Protein AF-A0A7S0R837-F1 (afdb_monomer)

Secondary structure (DSSP, 8-state):
-EEEEE-SS---HHHHHHHTT-TT--EEEEES----HHHHHHHHHHHHHH-TT--EEEEES-TTTHHHHHHHTTT-SEEEE-SSSPPTTHHHHHHH-TT--EEEES-------

Organism: NCBI:txid1034604

Sequence (113 aa):
VEGRILNHSTVQPALFTSLSACTQLTHLGLRWMRLDPAAAQQQAELLPQCASSLTSLELTHCPQALMLIGALAGQLTSLDWPEFAPPTGWEAAVAACTRLEEVRLGKVEGRAW

InterPro domains:
  IPR032675 Leucine-rich repeat domain superfamily [G3DSA:3.80.10.10] (6-111)

Mean predicted aligned error: 7.88 Å

Radius of gyration: 13.02 Å; Cα contacts (8 Å, |Δi|>4): 218; chains: 1; bounding box: 31×31×32 Å

Structure (mmCIF, N/CA/C/O backbone):
data_AF-A0A7S0R837-F1
#
_entry.id   AF-A0A7S0R837-F1
#
loop_
_atom_site.group_PDB
_atom_site.id
_atom_site.type_symbol
_atom_site.label_atom_id
_atom_site.label_alt_id
_atom_site.label_comp_id
_atom_site.label_asym_id
_atom_site.label_entity_id
_atom_site.label_seq_id
_atom_site.pdbx_PDB_ins_code
_atom_site.Cartn_x
_atom_site.Cartn_y
_atom_site.Cartn_z
_atom_site.occupancy
_atom_site.B_iso_or_equiv
_atom_site.auth_seq_id
_atom_site.auth_comp_id
_atom_site.auth_asym_id
_atom_site.auth_atom_id
_atom_site.pdbx_PDB_model_num
ATOM 1 N N . VAL A 1 1 ? -17.166 -0.510 -0.129 1.00 47.47 1 VAL A N 1
ATOM 2 C CA . VAL A 1 1 ? -17.128 -0.215 -1.582 1.00 47.47 1 VAL A CA 1
ATOM 3 C C . VAL A 1 1 ? -15.767 -0.655 -2.084 1.00 47.47 1 VAL A 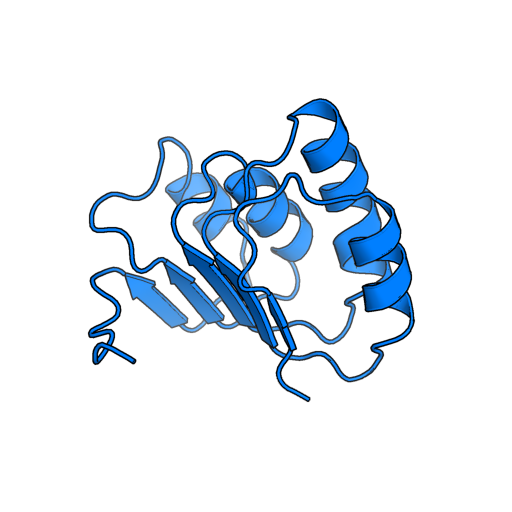C 1
ATOM 5 O O . VAL A 1 1 ? -14.783 -0.231 -1.495 1.00 47.47 1 VAL A O 1
ATOM 8 N N . GLU A 1 2 ? -15.696 -1.538 -3.080 1.00 45.59 2 GLU A N 1
ATOM 9 C CA . GLU A 1 2 ? -14.417 -1.941 -3.684 1.00 45.59 2 GLU A CA 1
ATOM 10 C C . GLU A 1 2 ? -14.114 -1.030 -4.877 1.00 45.59 2 GLU A C 1
ATOM 12 O O . GLU A 1 2 ? -14.887 -0.980 -5.834 1.00 45.59 2 GLU A O 1
ATOM 17 N N . GLY A 1 3 ? -13.010 -0.284 -4.812 1.00 53.47 3 GLY A N 1
ATOM 18 C CA . GLY A 1 3 ? -12.521 0.525 -5.926 1.00 53.47 3 GLY A CA 1
ATOM 19 C C . GLY A 1 3 ? -11.415 -0.218 -6.667 1.00 53.47 3 GLY A C 1
ATOM 20 O O . GLY A 1 3 ? -10.319 -0.382 -6.136 1.00 53.47 3 GLY A O 1
ATOM 21 N N . ARG A 1 4 ? -11.684 -0.667 -7.898 1.00 54.59 4 ARG A N 1
ATOM 22 C CA . ARG A 1 4 ? -10.670 -1.269 -8.777 1.00 54.59 4 ARG A CA 1
ATOM 23 C C . ARG A 1 4 ? -10.398 -0.340 -9.944 1.00 54.59 4 ARG A C 1
ATOM 25 O O . ARG A 1 4 ? -11.317 -0.019 -10.694 1.00 54.59 4 ARG A O 1
ATOM 32 N N . ILE A 1 5 ? -9.145 0.075 -10.109 1.00 58.09 5 ILE A N 1
ATOM 33 C CA . ILE A 1 5 ? -8.744 0.922 -11.230 1.00 58.09 5 ILE A CA 1
ATOM 34 C C . ILE A 1 5 ? -7.919 0.078 -12.194 1.00 58.09 5 ILE A C 1
ATOM 36 O O . ILE A 1 5 ? -6.787 -0.308 -11.912 1.00 58.09 5 ILE A O 1
ATOM 40 N N . LEU A 1 6 ? -8.529 -0.220 -13.337 1.00 51.09 6 LEU A N 1
ATOM 41 C CA . LEU A 1 6 ? -7.930 -0.948 -14.448 1.00 51.09 6 LEU A CA 1
ATOM 42 C C . LEU A 1 6 ? -7.633 0.076 -15.543 1.00 51.09 6 LEU A C 1
ATOM 44 O O . LEU A 1 6 ? -8.497 0.356 -16.372 1.00 51.09 6 LEU A O 1
ATOM 48 N N . ASN A 1 7 ? -6.469 0.725 -15.511 1.00 48.75 7 ASN A N 1
ATOM 49 C CA . ASN A 1 7 ? -6.138 1.703 -16.545 1.00 48.75 7 ASN A CA 1
ATOM 50 C C . ASN A 1 7 ? -4.652 1.655 -16.906 1.00 48.75 7 ASN A C 1
ATOM 52 O O . ASN A 1 7 ? -3.797 1.761 -16.035 1.00 48.75 7 ASN A O 1
ATOM 56 N N . HIS A 1 8 ? -4.357 1.565 -18.205 1.00 48.56 8 HIS A N 1
ATOM 57 C CA . HIS A 1 8 ? -3.004 1.599 -18.782 1.00 48.56 8 HIS A CA 1
ATOM 58 C C . HIS A 1 8 ? -2.407 3.023 -18.844 1.00 48.56 8 HIS A C 1
ATOM 60 O O . HIS A 1 8 ? -1.476 3.285 -19.605 1.00 48.56 8 HIS A O 1
ATOM 66 N N . SER A 1 9 ? -2.959 3.961 -18.073 1.00 54.25 9 SER A N 1
ATOM 67 C CA . SER A 1 9 ? -2.666 5.392 -18.161 1.00 54.25 9 SER A CA 1
ATOM 68 C C . SER A 1 9 ? -2.007 5.895 -16.877 1.00 54.25 9 SER A C 1
ATOM 70 O O . SER A 1 9 ? -2.281 5.387 -15.790 1.00 54.25 9 SER A O 1
ATOM 72 N N . THR A 1 10 ? -1.153 6.914 -16.998 1.00 58.06 10 THR A N 1
ATOM 73 C CA . THR A 1 10 ? -0.511 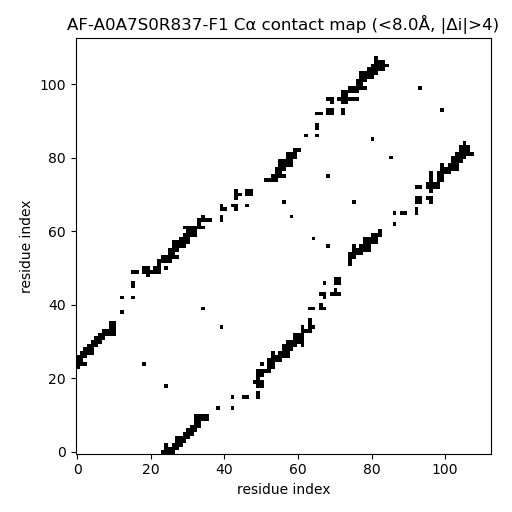7.597 -15.866 1.00 58.06 10 THR A CA 1
ATOM 74 C C . THR A 1 10 ? -1.553 8.024 -14.836 1.00 58.06 10 THR A C 1
ATOM 76 O O . THR A 1 10 ? -2.581 8.606 -15.192 1.00 58.06 10 THR A O 1
ATOM 79 N N . VAL A 1 11 ? -1.297 7.754 -13.555 1.00 60.91 11 VAL A N 1
ATOM 80 C CA . VAL A 1 11 ? -2.236 8.112 -12.486 1.00 60.91 11 VAL A CA 1
ATOM 81 C C . VAL A 1 11 ? -2.289 9.626 -12.353 1.00 60.91 11 VAL A C 1
ATOM 83 O O . VAL A 1 11 ? -1.327 10.257 -11.915 1.00 60.91 11 VAL A O 1
ATOM 86 N N . GLN A 1 12 ? -3.414 10.220 -12.739 1.00 61.88 12 GLN A N 1
ATOM 87 C CA . GLN A 1 12 ? -3.607 11.655 -12.592 1.00 61.88 12 GLN A CA 1
ATOM 88 C C . GLN A 1 12 ? -3.779 12.014 -11.105 1.00 61.88 12 GLN A C 1
ATOM 90 O O . GLN A 1 12 ? -4.473 11.292 -10.386 1.00 61.88 12 GLN A O 1
ATOM 95 N N . PRO A 1 13 ? -3.225 13.147 -10.633 1.00 64.25 13 PRO A N 1
ATOM 96 C CA . PRO A 1 13 ? -3.414 13.627 -9.259 1.00 64.25 13 PRO A CA 1
ATOM 97 C C . PRO A 1 13 ? -4.887 13.692 -8.827 1.00 64.25 13 PRO A C 1
ATOM 99 O O . PRO A 1 13 ? -5.214 13.371 -7.687 1.00 64.25 13 PRO A O 1
ATOM 102 N N . ALA A 1 14 ? -5.783 14.007 -9.771 1.00 68.62 14 ALA A N 1
ATOM 103 C CA . ALA A 1 14 ? -7.230 14.068 -9.562 1.00 68.62 14 ALA A CA 1
ATOM 104 C C . ALA A 1 14 ? -7.841 12.754 -9.042 1.00 68.62 14 ALA A C 1
ATOM 106 O O . ALA A 1 14 ? -8.896 12.765 -8.406 1.00 68.62 14 ALA A O 1
ATOM 107 N N . LEU A 1 15 ? -7.185 11.619 -9.291 1.00 70.75 15 LEU A N 1
ATOM 108 C CA . LEU A 1 15 ? -7.653 10.316 -8.846 1.00 70.75 15 LEU A CA 1
ATOM 109 C C . LEU A 1 15 ? -7.576 10.195 -7.319 1.00 70.75 15 LEU A C 1
ATOM 111 O O . LEU A 1 15 ? -8.546 9.787 -6.690 1.00 70.75 15 LEU A O 1
ATOM 115 N N . PHE A 1 16 ? -6.486 10.654 -6.704 1.00 70.38 16 PHE A N 1
ATOM 116 C CA . PHE A 1 16 ? -6.336 10.675 -5.245 1.00 70.38 16 PHE A CA 1
ATOM 117 C C . PHE A 1 16 ? -7.231 11.720 -4.584 1.00 70.38 16 PHE A C 1
ATOM 119 O O . PHE A 1 16 ? -7.801 11.469 -3.524 1.00 70.38 16 PHE A O 1
ATOM 126 N N . THR A 1 17 ? -7.450 12.851 -5.258 1.00 72.31 17 THR A N 1
ATOM 127 C CA . THR A 1 17 ? -8.465 13.822 -4.837 1.00 72.31 17 THR A CA 1
ATOM 128 C C . THR A 1 17 ? -9.860 13.196 -4.850 1.00 72.31 17 THR A C 1
ATOM 130 O O . THR A 1 17 ? -10.641 13.421 -3.935 1.00 72.31 17 THR A O 1
ATOM 133 N N . SER A 1 18 ? -10.168 12.348 -5.832 1.00 75.75 18 SER A N 1
ATOM 134 C CA . SER A 1 18 ? -11.446 11.627 -5.884 1.00 75.75 18 SER A CA 1
ATOM 135 C C . SER A 1 18 ? -11.546 10.549 -4.800 1.00 75.75 18 SER A C 1
ATOM 137 O O . SER A 1 18 ? -12.610 10.381 -4.211 1.00 75.75 18 SER A O 1
ATOM 139 N N . LEU A 1 19 ? -10.437 9.873 -4.475 1.00 72.69 19 LEU A N 1
ATOM 140 C CA . LEU A 1 19 ? -10.377 8.912 -3.366 1.00 72.69 19 LEU A CA 1
ATOM 141 C C . LEU A 1 19 ? -10.644 9.578 -2.008 1.00 72.69 19 LEU A C 1
ATOM 143 O O . LEU A 1 19 ? -11.208 8.928 -1.137 1.00 72.69 19 LEU A O 1
ATOM 147 N N . SER A 1 20 ? -10.333 10.871 -1.844 1.00 72.19 20 SER A N 1
ATOM 148 C CA . SER A 1 20 ? -10.637 11.621 -0.610 1.00 72.19 20 SER A CA 1
ATOM 149 C C . SER A 1 20 ? -12.134 11.716 -0.301 1.00 72.19 20 SER A C 1
ATOM 151 O O . SER A 1 20 ? -12.529 11.831 0.857 1.00 72.19 20 SER A O 1
ATOM 153 N N . ALA A 1 21 ? -12.982 11.609 -1.328 1.00 76.00 21 ALA A N 1
ATOM 154 C CA . ALA A 1 21 ? -14.427 11.543 -1.158 1.00 76.00 21 ALA A CA 1
ATOM 155 C C . ALA A 1 21 ? -14.910 10.140 -0.737 1.00 76.00 21 ALA A C 1
ATOM 157 O O . ALA A 1 21 ? -16.064 9.971 -0.341 1.00 76.00 21 ALA A O 1
ATOM 158 N N . CYS A 1 22 ? -14.053 9.117 -0.812 1.00 71.94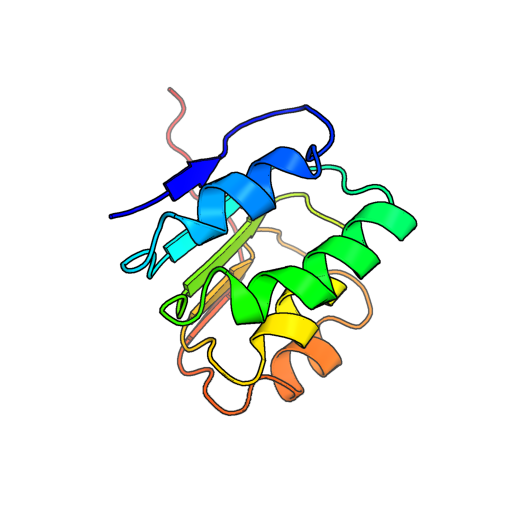 22 CYS A N 1
ATOM 159 C CA . CYS A 1 22 ? -14.397 7.729 -0.526 1.00 71.94 22 CYS A CA 1
ATOM 160 C C . CYS A 1 22 ? -14.068 7.356 0.928 1.00 71.94 22 CYS A C 1
ATOM 162 O O . CYS A 1 22 ? -13.165 6.570 1.202 1.00 71.94 22 CYS A O 1
ATOM 164 N N . THR A 1 23 ? -14.863 7.856 1.876 1.00 77.50 23 THR A N 1
ATOM 165 C CA . THR A 1 23 ? -14.653 7.638 3.324 1.00 77.50 23 THR A CA 1
ATOM 166 C C . THR A 1 23 ? -14.781 6.179 3.783 1.00 77.50 23 THR A C 1
ATOM 168 O O . THR A 1 23 ? -14.318 5.830 4.867 1.00 77.50 23 THR A O 1
ATOM 171 N N . GLN A 1 24 ? -15.373 5.304 2.966 1.00 82.81 24 GLN A N 1
ATOM 172 C CA . GLN A 1 24 ? -15.562 3.872 3.250 1.00 82.81 24 GLN A CA 1
ATOM 173 C C . GLN A 1 24 ? -14.737 2.957 2.331 1.00 82.81 24 GLN A C 1
ATOM 175 O O . GLN A 1 24 ? -15.089 1.789 2.126 1.00 82.81 24 GLN A O 1
ATOM 180 N N . LEU A 1 25 ? -13.696 3.493 1.695 1.00 83.44 25 LEU A N 1
ATOM 181 C CA . LEU A 1 25 ? -12.830 2.702 0.836 1.00 83.44 25 LEU A CA 1
ATOM 182 C C . LEU A 1 25 ? -11.888 1.854 1.688 1.00 83.44 25 LEU A C 1
ATOM 184 O O . LEU A 1 25 ? -10.893 2.344 2.205 1.00 83.44 25 LEU A O 1
ATOM 188 N N . THR A 1 26 ? -12.189 0.566 1.794 1.00 87.00 26 THR A N 1
ATOM 189 C CA . THR A 1 26 ? -11.370 -0.389 2.55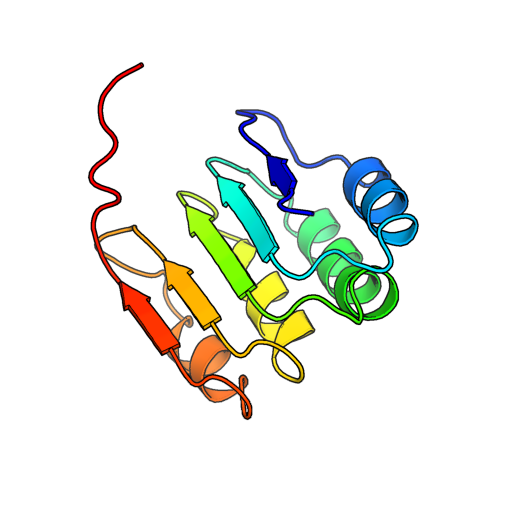2 1.00 87.00 26 THR A CA 1
ATOM 190 C C . THR A 1 26 ? -10.352 -1.118 1.685 1.00 87.00 26 THR A C 1
ATOM 192 O O . THR A 1 26 ? -9.340 -1.588 2.199 1.00 87.00 26 THR A O 1
ATOM 195 N N . HIS A 1 27 ? -10.594 -1.187 0.374 1.00 86.25 27 HIS A N 1
ATOM 196 C CA . HIS A 1 27 ? -9.752 -1.890 -0.586 1.00 86.25 27 HIS A CA 1
ATOM 197 C C . HIS A 1 27 ? -9.493 -1.034 -1.829 1.0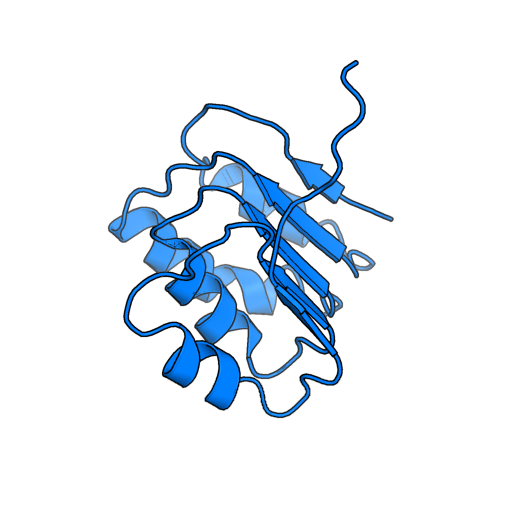0 86.25 27 HIS A C 1
ATOM 199 O O . HIS A 1 27 ? -10.434 -0.493 -2.420 1.00 86.25 27 HIS A O 1
ATOM 205 N N . LEU A 1 28 ? -8.224 -0.948 -2.232 1.00 84.81 28 LEU A N 1
ATOM 206 C CA . LEU A 1 28 ? -7.764 -0.217 -3.409 1.00 84.81 28 LEU A CA 1
ATOM 207 C C . LEU A 1 28 ? -6.884 -1.129 -4.259 1.00 84.81 28 LEU A C 1
ATOM 209 O O . LEU A 1 28 ? -5.832 -1.578 -3.812 1.00 84.81 28 LEU A O 1
ATOM 213 N N . GLY A 1 29 ? -7.303 -1.358 -5.501 1.00 84.69 29 GLY A N 1
ATOM 214 C CA . GLY A 1 29 ? -6.502 -2.076 -6.488 1.00 84.69 29 GLY A CA 1
ATOM 215 C C . GLY A 1 29 ? -5.909 -1.129 -7.523 1.00 84.69 29 GLY A C 1
ATOM 216 O O . GLY A 1 29 ? -6.658 -0.478 -8.259 1.00 84.69 29 GLY A O 1
ATOM 217 N N . LEU A 1 30 ? -4.578 -1.089 -7.605 1.00 79.56 30 LEU A N 1
ATOM 218 C CA . LEU A 1 30 ? -3.818 -0.360 -8.617 1.00 79.56 30 LEU A CA 1
ATOM 219 C C . LEU A 1 30 ? -3.124 -1.371 -9.527 1.00 79.56 30 LEU A C 1
ATOM 221 O O . LEU A 1 30 ? -2.183 -2.057 -9.120 1.00 79.56 30 LEU A O 1
ATOM 225 N N . ARG A 1 31 ? -3.594 -1.474 -10.772 1.00 78.56 31 ARG A N 1
ATOM 226 C CA . ARG A 1 31 ? -3.058 -2.432 -11.742 1.00 78.56 31 ARG A CA 1
ATOM 227 C C . ARG A 1 31 ? -2.570 -1.725 -12.997 1.00 78.56 31 ARG A C 1
ATOM 229 O O . ARG A 1 31 ? -3.288 -0.895 -13.548 1.00 78.56 31 ARG A O 1
ATOM 236 N N . TRP A 1 32 ? -1.382 -2.105 -13.460 1.00 74.25 32 TRP A N 1
ATOM 237 C CA . TRP A 1 32 ? -0.719 -1.590 -14.660 1.00 74.25 32 TRP A CA 1
ATOM 238 C C . TRP A 1 32 ? -0.545 -0.070 -14.653 1.00 74.25 32 TRP A C 1
ATOM 240 O O . TRP A 1 32 ? -0.569 0.579 -15.700 1.00 74.25 32 TRP A O 1
ATOM 250 N N . MET A 1 33 ? -0.364 0.502 -13.461 1.00 72.81 33 MET A N 1
ATOM 251 C CA . MET A 1 33 ? -0.236 1.940 -13.291 1.00 72.81 33 MET A CA 1
ATOM 252 C C . MET A 1 33 ? 1.226 2.349 -13.283 1.00 72.81 33 MET A C 1
ATOM 254 O O . MET A 1 33 ? 2.015 1.957 -12.422 1.00 72.81 33 MET A O 1
ATOM 258 N N . ARG A 1 34 ? 1.572 3.217 -14.231 1.00 71.62 34 ARG A N 1
ATOM 259 C CA . ARG A 1 34 ? 2.854 3.909 -14.227 1.00 71.62 34 ARG A CA 1
ATOM 260 C C . ARG A 1 34 ? 2.679 5.209 -13.457 1.00 71.62 34 ARG A C 1
ATOM 262 O O . ARG A 1 34 ? 1.998 6.123 -13.922 1.00 71.62 34 ARG A O 1
ATOM 269 N N . LEU A 1 35 ? 3.260 5.273 -12.266 1.00 70.81 35 LEU A N 1
ATOM 270 C CA . LEU A 1 35 ? 3.314 6.512 -11.504 1.00 70.81 35 LEU A CA 1
ATOM 271 C C . LEU A 1 35 ? 4.591 7.242 -11.918 1.00 70.81 35 LEU A C 1
ATOM 273 O O . LEU A 1 35 ? 5.675 6.655 -11.933 1.00 70.81 35 LEU A O 1
ATOM 277 N N . ASP A 1 36 ? 4.467 8.514 -12.279 1.00 75.06 36 ASP A N 1
ATOM 278 C CA . ASP A 1 36 ? 5.641 9.380 -12.347 1.00 75.06 36 ASP A CA 1
ATOM 279 C C . ASP A 1 36 ? 6.262 9.474 -10.938 1.00 75.06 36 ASP A C 1
ATOM 281 O O . ASP A 1 36 ? 5.499 9.593 -9.983 1.00 75.06 36 ASP A O 1
ATOM 285 N N . PRO A 1 37 ? 7.593 9.401 -10.751 1.00 75.19 37 PRO A N 1
ATOM 286 C CA . PRO A 1 37 ? 8.196 9.395 -9.415 1.00 75.19 37 PRO A CA 1
ATOM 287 C C . PRO A 1 37 ? 7.837 10.618 -8.562 1.00 75.19 37 PRO A C 1
ATOM 289 O O . PRO A 1 37 ? 7.579 10.473 -7.368 1.00 75.19 37 PRO A O 1
ATOM 292 N N . ALA A 1 38 ? 7.775 11.811 -9.164 1.00 77.75 38 ALA A N 1
ATOM 293 C CA . ALA A 1 38 ? 7.408 13.024 -8.439 1.00 77.75 38 ALA A CA 1
ATOM 294 C C . ALA A 1 38 ? 5.920 13.001 -8.067 1.00 77.75 38 ALA A C 1
ATOM 296 O O . ALA A 1 38 ? 5.553 13.334 -6.939 1.00 77.75 38 ALA A O 1
ATOM 297 N N . ALA A 1 39 ? 5.069 12.527 -8.982 1.00 74.56 39 ALA A N 1
ATOM 298 C CA . ALA A 1 39 ? 3.654 12.321 -8.692 1.00 74.56 39 ALA A CA 1
ATOM 299 C C . ALA A 1 39 ? 3.435 11.245 -7.615 1.00 74.56 39 ALA A C 1
ATOM 301 O O . ALA A 1 39 ? 2.633 11.456 -6.713 1.00 74.56 39 ALA A O 1
ATOM 302 N N . ALA A 1 40 ? 4.168 10.131 -7.658 1.00 75.25 40 ALA A N 1
ATOM 303 C CA . ALA A 1 40 ? 4.078 9.038 -6.692 1.00 75.25 40 ALA A CA 1
ATOM 304 C C . ALA A 1 40 ? 4.382 9.526 -5.274 1.00 75.25 40 ALA A C 1
ATOM 306 O O . ALA A 1 40 ? 3.694 9.143 -4.332 1.00 75.25 40 ALA A O 1
ATOM 307 N N . GLN A 1 41 ? 5.376 10.406 -5.130 1.00 81.31 41 GLN A N 1
ATOM 308 C CA . GLN A 1 41 ? 5.728 11.001 -3.847 1.00 81.31 41 GLN A CA 1
ATOM 309 C C . GLN A 1 41 ? 4.627 11.916 -3.312 1.00 81.31 41 GLN A C 1
ATOM 311 O O . GLN A 1 41 ? 4.189 11.745 -2.178 1.00 81.31 41 GLN A O 1
ATOM 316 N N . GLN A 1 42 ? 4.116 12.828 -4.141 1.00 79.94 42 GLN A N 1
ATOM 317 C CA . GLN A 1 42 ? 2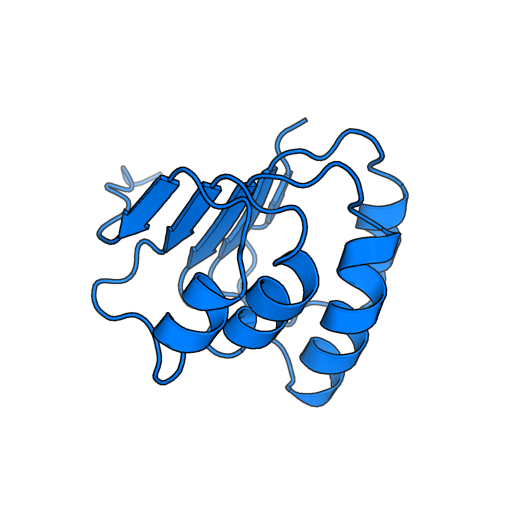.995 13.688 -3.746 1.00 79.94 42 GLN A CA 1
ATOM 318 C C . GLN A 1 42 ? 1.745 12.870 -3.395 1.00 79.94 42 GLN A C 1
ATO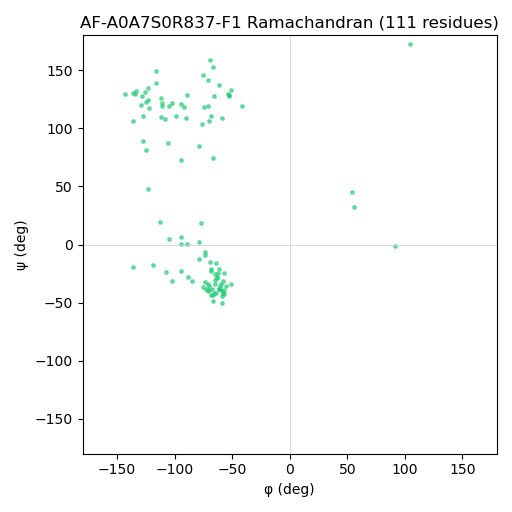M 320 O O . GLN A 1 42 ? 1.018 13.181 -2.456 1.00 79.94 42 GLN A O 1
ATOM 325 N N . GLN A 1 43 ? 1.491 11.797 -4.140 1.00 78.69 43 GLN A N 1
ATOM 326 C CA . GLN A 1 43 ? 0.351 10.917 -3.912 1.00 78.69 43 GLN A CA 1
ATOM 327 C C . GLN A 1 43 ? 0.517 10.101 -2.631 1.00 78.69 43 GLN A C 1
ATOM 329 O O . GLN A 1 43 ? -0.447 9.963 -1.886 1.00 78.69 43 GLN A O 1
ATOM 334 N N . ALA A 1 44 ? 1.726 9.629 -2.327 1.00 80.81 44 ALA A N 1
ATOM 335 C CA . ALA A 1 44 ? 2.051 8.962 -1.071 1.00 80.81 44 ALA A CA 1
ATOM 336 C C . ALA A 1 44 ? 1.790 9.865 0.152 1.00 80.81 44 ALA A C 1
ATOM 338 O O . ALA A 1 44 ? 1.329 9.380 1.176 1.00 80.81 44 ALA A O 1
ATOM 339 N N . GLU A 1 45 ? 1.996 11.179 0.053 1.00 82.44 45 GLU A N 1
ATOM 340 C CA . GLU A 1 45 ? 1.693 12.117 1.148 1.00 82.44 45 GLU A CA 1
ATOM 341 C C . GLU A 1 45 ? 0.185 12.366 1.333 1.00 82.44 45 GLU A C 1
ATOM 343 O O . GLU A 1 45 ? -0.295 12.586 2.451 1.00 82.44 45 GLU A O 1
ATOM 348 N N . LEU A 1 46 ? -0.581 12.325 0.240 1.00 79.31 46 LEU A N 1
ATOM 349 C CA . LEU A 1 46 ? -2.026 12.570 0.244 1.00 79.31 46 LEU A CA 1
ATOM 350 C C . LEU A 1 46 ? -2.844 11.318 0.576 1.00 79.31 46 LEU A C 1
ATOM 352 O O . LEU A 1 46 ? -3.925 11.421 1.158 1.00 79.31 46 LEU A O 1
ATOM 356 N N . LEU A 1 47 ? -2.348 10.136 0.211 1.00 80.19 47 LEU A N 1
ATOM 357 C CA . LEU A 1 47 ? -3.080 8.876 0.306 1.00 80.19 47 LEU A CA 1
ATOM 358 C C . LEU A 1 47 ? -3.541 8.537 1.740 1.00 80.19 47 LEU A C 1
ATOM 360 O O . LEU A 1 47 ? -4.719 8.217 1.890 1.00 80.19 47 LEU A O 1
ATOM 364 N N . PRO A 1 48 ? -2.723 8.694 2.801 1.00 79.25 48 PRO A N 1
ATOM 365 C CA . PRO A 1 48 ? -3.157 8.425 4.176 1.00 79.25 48 PRO A CA 1
ATOM 366 C C . PRO A 1 48 ? -4.258 9.381 4.653 1.00 79.25 48 PRO A C 1
ATOM 368 O O . PRO A 1 48 ? -5.114 9.011 5.452 1.00 79.25 48 PRO A O 1
ATOM 371 N N . GLN A 1 49 ? -4.259 10.617 4.145 1.00 76.69 49 GLN A N 1
ATOM 372 C CA . GLN A 1 49 ? -5.250 11.637 4.504 1.00 76.69 49 GLN A CA 1
ATOM 373 C C . GLN A 1 49 ? -6.596 11.370 3.823 1.00 76.69 49 GLN A C 1
ATOM 375 O O . GLN A 1 49 ? -7.655 11.603 4.400 1.00 76.69 49 GLN A O 1
ATOM 380 N N . CYS A 1 50 ? -6.545 10.876 2.586 1.00 72.38 50 CYS A N 1
ATOM 381 C CA . CYS A 1 50 ? -7.714 10.666 1.739 1.00 72.38 50 CYS A CA 1
ATOM 382 C C . CYS A 1 50 ? -8.353 9.285 1.939 1.00 72.38 50 CYS A C 1
ATOM 384 O O . CYS A 1 50 ? -9.549 9.126 1.727 1.00 72.38 50 CYS A O 1
ATOM 386 N N . ALA A 1 51 ? -7.563 8.290 2.339 1.00 73.12 51 ALA A N 1
ATOM 387 C CA . ALA A 1 51 ? -7.968 6.893 2.406 1.00 73.12 51 ALA A CA 1
ATOM 388 C C . ALA A 1 51 ? -7.780 6.335 3.825 1.00 73.12 51 ALA A C 1
ATOM 390 O O . ALA A 1 51 ? -7.212 5.266 4.011 1.00 73.12 51 ALA A O 1
ATOM 391 N N . SER A 1 52 ? -8.250 7.058 4.843 1.00 77.75 52 SER A N 1
ATOM 392 C CA . SER A 1 52 ? -8.072 6.700 6.262 1.00 77.75 52 SER A CA 1
ATOM 393 C C . SER A 1 52 ? -8.706 5.361 6.667 1.00 77.75 52 SER A C 1
ATOM 395 O O . SER A 1 52 ? -8.311 4.770 7.670 1.00 77.75 52 SER A O 1
ATOM 397 N N . SER A 1 53 ? -9.675 4.865 5.892 1.00 84.12 53 SER A N 1
ATOM 398 C CA . SER A 1 53 ? -10.314 3.556 6.080 1.00 84.12 53 SER A CA 1
ATOM 399 C C . SER A 1 53 ? -9.695 2.435 5.242 1.00 84.12 53 SER A C 1
ATOM 401 O O . SER A 1 53 ? -10.146 1.292 5.336 1.00 84.12 53 SER A O 1
ATOM 403 N N . LEU A 1 54 ? -8.661 2.732 4.450 1.00 86.62 54 LEU A N 1
ATOM 404 C CA . LEU A 1 54 ? -8.026 1.761 3.573 1.00 86.62 54 LEU A CA 1
ATOM 405 C C . LEU A 1 54 ? -7.165 0.787 4.371 1.00 86.62 54 LEU A C 1
ATOM 407 O O . LEU A 1 54 ? -6.178 1.177 4.993 1.00 86.62 54 LEU A O 1
ATOM 411 N N . THR A 1 55 ? -7.516 -0.490 4.305 1.00 90.38 55 THR A N 1
ATOM 412 C CA . THR A 1 55 ? -6.805 -1.565 5.004 1.00 90.38 55 THR A CA 1
ATOM 413 C C . THR A 1 55 ? -6.226 -2.596 4.047 1.00 90.38 55 THR A C 1
ATOM 415 O O . THR A 1 55 ? -5.330 -3.344 4.427 1.00 90.38 55 THR A O 1
ATOM 418 N N . SER A 1 56 ? -6.692 -2.631 2.800 1.00 89.25 56 SER A N 1
ATOM 419 C CA . SER A 1 56 ? -6.236 -3.584 1.798 1.00 89.25 56 SER A CA 1
ATOM 420 C C . SER A 1 56 ? -5.758 -2.879 0.533 1.00 89.25 56 SER A C 1
ATOM 422 O O . SER A 1 56 ? -6.446 -2.008 -0.009 1.00 89.25 56 SER A O 1
ATOM 424 N N . LEU A 1 57 ? -4.575 -3.266 0.060 1.00 88.00 57 LEU A N 1
ATOM 425 C CA . LEU A 1 57 ? -3.954 -2.716 -1.140 1.00 88.00 57 LEU A CA 1
ATOM 426 C C . LEU A 1 57 ? -3.546 -3.851 -2.078 1.00 88.00 57 LEU A C 1
ATOM 428 O O . LEU A 1 57 ? -2.836 -4.765 -1.672 1.00 88.00 57 LEU A O 1
ATOM 432 N N . GLU A 1 58 ? -3.975 -3.768 -3.334 1.00 87.50 58 GLU A N 1
ATOM 433 C CA . GLU A 1 58 ? -3.549 -4.674 -4.401 1.00 87.50 58 GLU A CA 1
ATOM 434 C C . GLU A 1 58 ? -2.703 -3.907 -5.423 1.00 87.50 58 GLU A C 1
ATOM 436 O O . GLU A 1 58 ? -3.144 -2.889 -5.963 1.00 87.50 58 GLU A O 1
ATOM 441 N N . LEU A 1 59 ? -1.495 -4.399 -5.707 1.00 82.19 59 LEU A N 1
ATOM 442 C CA . LEU A 1 59 ? -0.525 -3.746 -6.588 1.00 82.19 59 LEU A CA 1
ATOM 443 C C . LEU A 1 59 ? -0.046 -4.705 -7.670 1.00 82.19 59 LEU A C 1
ATOM 445 O O . LEU A 1 59 ? 0.691 -5.644 -7.400 1.00 82.19 59 LEU A O 1
ATOM 449 N N . THR A 1 60 ? -0.429 -4.456 -8.919 1.00 80.88 60 THR A N 1
ATOM 450 C CA . THR A 1 60 ? -0.011 -5.282 -10.062 1.00 80.88 60 THR A CA 1
ATOM 451 C C . THR A 1 60 ? 0.693 -4.429 -11.103 1.00 80.88 60 THR A C 1
ATOM 453 O O . THR A 1 60 ? 0.093 -3.489 -11.607 1.00 80.88 60 THR A O 1
ATOM 456 N N . HIS A 1 61 ? 1.919 -4.768 -11.492 1.00 77.00 61 HIS A N 1
ATOM 457 C CA . HIS A 1 61 ? 2.707 -4.045 -12.496 1.00 77.00 61 HIS A CA 1
ATOM 458 C C . HIS A 1 61 ? 2.846 -2.544 -12.191 1.00 77.00 61 HIS A C 1
ATOM 460 O O . HIS A 1 61 ? 2.688 -1.697 -13.073 1.00 77.00 61 HIS A O 1
ATOM 466 N N . CYS A 1 62 ? 3.149 -2.223 -10.929 1.00 77.00 62 CYS A N 1
ATOM 467 C CA . CYS A 1 62 ? 3.271 -0.854 -10.421 1.00 77.00 62 CYS A CA 1
ATOM 468 C C . CYS A 1 62 ? 4.649 -0.644 -9.752 1.00 77.00 62 CYS A C 1
ATOM 470 O O . CYS A 1 62 ? 4.757 -0.710 -8.526 1.00 77.00 62 CYS A O 1
ATOM 472 N N . PRO A 1 63 ? 5.725 -0.382 -10.517 1.00 70.25 63 PRO A N 1
ATOM 473 C CA . PRO A 1 63 ? 7.092 -0.377 -9.983 1.00 70.25 63 PRO A CA 1
ATOM 474 C C . PRO A 1 63 ? 7.357 0.725 -8.945 1.00 70.25 63 PRO A C 1
ATOM 476 O O . PRO A 1 63 ? 8.213 0.562 -8.081 1.00 70.25 63 PRO A O 1
ATOM 479 N N . GLN A 1 64 ? 6.610 1.832 -8.983 1.00 76.94 64 GLN A N 1
ATOM 480 C CA . GLN A 1 64 ? 6.705 2.920 -8.000 1.00 76.94 64 GLN A CA 1
ATOM 481 C C . GLN A 1 64 ? 5.772 2.738 -6.789 1.00 76.94 64 GLN A C 1
ATOM 483 O O . GLN A 1 64 ? 5.742 3.587 -5.899 1.00 76.94 64 GLN A O 1
ATOM 488 N N . ALA A 1 65 ? 5.001 1.649 -6.722 1.00 76.94 65 ALA A N 1
ATOM 489 C CA . ALA A 1 65 ? 3.998 1.479 -5.675 1.00 76.94 65 ALA A CA 1
ATOM 490 C C . ALA A 1 65 ? 4.574 1.151 -4.288 1.00 76.94 65 ALA A C 1
ATOM 492 O O . ALA A 1 65 ? 3.849 1.239 -3.299 1.00 76.94 65 ALA A O 1
ATOM 493 N N . LEU A 1 66 ? 5.879 0.874 -4.179 1.00 82.44 66 LEU A N 1
ATOM 494 C CA . LEU A 1 66 ? 6.561 0.748 -2.885 1.00 82.44 66 LEU A CA 1
ATOM 495 C C . LEU A 1 66 ? 6.393 1.993 -2.005 1.00 82.44 66 LEU A C 1
ATOM 497 O O . LEU A 1 66 ? 6.235 1.876 -0.792 1.00 82.44 66 LEU A O 1
ATOM 501 N N . MET A 1 67 ? 6.366 3.182 -2.615 1.00 84.44 67 MET A N 1
ATOM 502 C CA . MET A 1 67 ? 6.131 4.433 -1.890 1.00 84.44 67 MET A CA 1
ATOM 503 C C . MET A 1 67 ? 4.728 4.497 -1.279 1.00 84.44 67 MET A C 1
ATOM 505 O O . MET A 1 67 ? 4.550 5.047 -0.195 1.00 84.44 67 MET A O 1
ATOM 509 N N . LEU A 1 68 ? 3.741 3.905 -1.955 1.00 82.50 68 LEU A N 1
ATOM 510 C CA . LEU A 1 68 ? 2.357 3.867 -1.486 1.00 82.50 68 LEU A CA 1
ATOM 511 C C . LEU A 1 68 ? 2.194 2.894 -0.314 1.00 82.50 68 LEU A C 1
ATOM 513 O O . LEU A 1 68 ? 1.480 3.212 0.632 1.00 82.50 68 LEU A O 1
ATOM 517 N N . ILE A 1 69 ? 2.893 1.752 -0.343 1.00 86.12 69 ILE A N 1
ATOM 518 C CA . ILE A 1 69 ? 2.945 0.826 0.800 1.00 86.12 69 ILE A CA 1
ATOM 519 C C . ILE A 1 69 ? 3.508 1.553 2.021 1.00 86.12 69 ILE A C 1
ATOM 521 O O . ILE A 1 69 ? 2.887 1.537 3.078 1.00 86.12 69 ILE A O 1
ATOM 525 N N . GLY A 1 70 ? 4.648 2.235 1.864 1.00 85.94 70 GLY A N 1
ATOM 526 C CA . GLY A 1 70 ? 5.272 2.987 2.954 1.00 85.94 70 GLY A CA 1
ATOM 527 C C . GLY A 1 70 ? 4.352 4.064 3.538 1.00 85.94 70 GLY A C 1
ATOM 528 O O . GLY A 1 70 ? 4.246 4.186 4.755 1.00 85.94 70 GLY A O 1
ATOM 529 N N . ALA A 1 71 ? 3.632 4.797 2.686 1.00 86.19 71 ALA A N 1
ATOM 530 C CA . ALA A 1 71 ? 2.656 5.791 3.129 1.00 86.19 71 ALA A CA 1
ATOM 531 C C . ALA A 1 71 ? 1.507 5.189 3.950 1.00 86.19 71 ALA A C 1
ATOM 533 O O . ALA A 1 71 ? 1.056 5.781 4.927 1.00 86.19 71 ALA A O 1
ATOM 534 N N . LEU A 1 72 ? 1.040 4.004 3.562 1.00 86.88 72 LEU A N 1
ATOM 535 C CA . LEU A 1 72 ? -0.095 3.324 4.182 1.00 86.88 72 LEU A CA 1
ATOM 536 C C . LEU A 1 72 ? 0.309 2.314 5.266 1.00 86.88 72 LEU A C 1
ATOM 538 O O . LEU A 1 72 ? -0.540 1.605 5.812 1.00 86.88 72 LEU A O 1
ATOM 542 N N . ALA A 1 73 ? 1.590 2.258 5.616 1.00 88.25 73 ALA A N 1
ATOM 543 C CA . ALA A 1 73 ? 2.141 1.245 6.503 1.00 88.25 73 ALA A CA 1
ATOM 544 C C . ALA A 1 73 ? 1.464 1.209 7.888 1.00 88.25 73 ALA A C 1
ATOM 546 O O . ALA A 1 73 ? 1.290 0.147 8.483 1.00 88.25 73 ALA A O 1
ATOM 547 N N . GLY A 1 74 ? 0.998 2.359 8.385 1.00 88.12 74 GLY A N 1
ATOM 548 C CA . GLY A 1 74 ? 0.296 2.455 9.669 1.00 88.12 74 GLY A CA 1
ATOM 549 C C . GLY A 1 74 ? -1.138 1.903 9.684 1.00 88.12 74 GLY A C 1
ATOM 550 O O . GLY A 1 74 ? -1.752 1.861 10.751 1.00 88.12 74 GLY A O 1
ATOM 551 N N . GLN A 1 75 ? -1.699 1.507 8.538 1.00 90.12 75 GLN A N 1
ATOM 552 C CA . GLN A 1 75 ? -3.113 1.121 8.415 1.00 90.12 75 GLN A CA 1
ATOM 553 C C . GLN A 1 75 ? -3.374 -0.140 7.581 1.00 90.12 75 GLN A C 1
ATOM 555 O O . GLN A 1 75 ? -4.432 -0.745 7.755 1.00 90.12 75 GLN A O 1
ATOM 560 N N . LEU A 1 76 ? -2.442 -0.565 6.721 1.00 90.00 76 LEU A N 1
ATOM 561 C CA . LEU A 1 76 ? -2.614 -1.782 5.925 1.00 90.00 76 LEU A CA 1
ATOM 562 C C . LEU A 1 76 ? -2.642 -3.034 6.801 1.00 90.00 76 LEU A C 1
ATOM 564 O O . LEU A 1 76 ? -1.727 -3.276 7.583 1.00 90.00 76 LEU A O 1
ATOM 568 N N . THR A 1 77 ? -3.680 -3.843 6.606 1.00 92.19 77 THR A N 1
ATOM 569 C CA . THR A 1 77 ? -3.833 -5.187 7.172 1.00 92.19 77 THR A CA 1
ATOM 570 C C . THR A 1 77 ? -3.659 -6.274 6.117 1.00 92.19 77 THR A C 1
ATOM 572 O O . THR A 1 77 ? -3.291 -7.394 6.452 1.00 92.19 77 THR A O 1
ATOM 575 N N . SER A 1 78 ? -3.874 -5.954 4.840 1.00 90.19 78 SER A N 1
ATOM 576 C CA . SER A 1 78 ? -3.734 -6.897 3.734 1.00 90.19 78 SER A CA 1
ATOM 577 C C . SER A 1 78 ? -2.992 -6.255 2.563 1.00 90.19 78 SER A C 1
ATOM 579 O O . SER A 1 78 ? -3.337 -5.155 2.123 1.00 90.19 78 SER A O 1
ATOM 581 N N . LEU A 1 79 ? -1.977 -6.946 2.053 1.00 88.12 79 LEU A N 1
ATOM 582 C CA . LEU A 1 79 ? -1.230 -6.552 0.863 1.00 88.12 79 LEU A CA 1
ATOM 583 C C . LEU A 1 79 ? -1.263 -7.693 -0.150 1.00 88.12 79 LEU A C 1
ATOM 585 O O . LEU A 1 79 ? -0.813 -8.800 0.141 1.00 88.12 79 LEU A O 1
ATOM 589 N N . ASP A 1 80 ? -1.766 -7.408 -1.345 1.00 87.94 80 ASP A N 1
ATOM 590 C CA . ASP A 1 80 ? -1.769 -8.341 -2.465 1.00 87.94 80 ASP A CA 1
ATOM 591 C C . ASP A 1 80 ? -0.803 -7.848 -3.546 1.00 87.94 80 ASP A C 1
ATOM 593 O O . ASP A 1 80 ? -0.935 -6.741 -4.081 1.00 87.94 80 ASP A O 1
ATOM 597 N N . TRP A 1 81 ? 0.206 -8.665 -3.830 1.00 82.81 81 TRP A N 1
ATOM 598 C CA . TRP A 1 81 ? 1.206 -8.413 -4.853 1.00 82.81 81 TRP A CA 1
ATOM 599 C C . TRP A 1 81 ? 1.288 -9.619 -5.788 1.00 82.81 81 TRP A C 1
ATOM 601 O O . TRP A 1 81 ? 2.093 -10.535 -5.584 1.00 82.81 81 TRP A O 1
ATOM 611 N N . PRO A 1 82 ? 0.478 -9.645 -6.853 1.00 73.81 82 PRO A N 1
ATOM 612 C CA . PRO A 1 82 ? 0.356 -10.844 -7.658 1.00 73.81 82 PRO A CA 1
ATOM 613 C C . PRO A 1 82 ? 1.499 -11.097 -8.648 1.00 73.81 82 PRO A C 1
ATOM 615 O O . PRO A 1 82 ? 1.467 -12.067 -9.412 1.00 73.81 82 PRO A O 1
ATOM 618 N N . GLU A 1 83 ? 2.518 -10.236 -8.671 1.00 72.12 83 GLU A N 1
ATOM 619 C CA . GLU A 1 83 ? 3.721 -10.483 -9.462 1.00 72.12 83 GLU A CA 1
ATOM 620 C C . GLU A 1 83 ? 4.618 -11.534 -8.799 1.00 72.12 83 GLU A C 1
ATOM 622 O O . GLU A 1 83 ? 4.739 -11.613 -7.580 1.00 72.12 83 GLU A O 1
ATOM 627 N N . PHE A 1 84 ? 5.283 -12.336 -9.632 1.00 63.78 84 PHE A N 1
ATOM 628 C CA . PHE A 1 84 ? 6.147 -13.432 -9.183 1.00 63.78 84 PHE A CA 1
ATOM 629 C C . PHE A 1 84 ? 7.425 -12.944 -8.480 1.00 63.78 84 PHE A C 1
ATOM 631 O O . PHE A 1 84 ? 8.054 -13.695 -7.741 1.00 63.78 84 PHE A O 1
ATOM 638 N N . ALA A 1 85 ? 7.814 -11.692 -8.727 1.00 73.38 85 ALA A N 1
ATOM 639 C CA . ALA A 1 85 ? 8.988 -11.066 -8.145 1.00 73.38 85 ALA A CA 1
ATOM 640 C C . ALA A 1 85 ? 8.623 -9.646 -7.689 1.00 73.38 85 ALA A C 1
ATOM 642 O O . ALA A 1 85 ? 8.432 -8.768 -8.536 1.00 73.38 85 ALA A O 1
ATOM 643 N N . PRO A 1 86 ? 8.497 -9.401 -6.378 1.00 72.75 86 PRO A N 1
ATOM 644 C CA . PRO A 1 86 ? 8.342 -8.048 -5.877 1.00 72.75 86 PRO A CA 1
ATOM 645 C C . PRO A 1 86 ? 9.631 -7.228 -6.109 1.00 72.75 86 PRO A C 1
ATOM 647 O O . PRO A 1 86 ? 10.727 -7.790 -6.197 1.00 72.75 86 PRO A O 1
ATOM 650 N N . PRO A 1 87 ? 9.524 -5.896 -6.248 1.00 77.62 87 PRO A N 1
ATOM 651 C CA . PRO A 1 87 ? 10.662 -5.035 -6.556 1.00 77.62 87 PRO A CA 1
ATOM 652 C C . PRO A 1 87 ? 11.652 -4.926 -5.388 1.00 77.62 87 PRO A C 1
ATOM 654 O O . PRO A 1 87 ? 11.309 -5.119 -4.220 1.00 77.62 87 PRO A O 1
ATOM 657 N N . THR A 1 88 ? 12.895 -4.551 -5.693 1.00 82.19 88 THR A N 1
ATOM 658 C CA . THR A 1 88 ? 13.930 -4.297 -4.682 1.00 82.19 88 THR A CA 1
ATOM 659 C C . THR A 1 88 ? 13.443 -3.290 -3.637 1.00 82.19 88 THR A C 1
ATOM 661 O O . THR A 1 88 ? 12.965 -2.214 -3.988 1.00 82.19 88 THR A O 1
ATOM 664 N N . GLY A 1 89 ? 13.591 -3.626 -2.353 1.00 82.69 89 GLY A N 1
ATOM 665 C CA . GLY A 1 89 ? 13.161 -2.777 -1.236 1.00 82.69 89 GLY A CA 1
ATOM 666 C C . GLY A 1 89 ? 11.732 -3.031 -0.742 1.00 82.69 89 GLY A C 1
ATOM 667 O O . GLY A 1 89 ? 11.325 -2.411 0.240 1.00 82.69 89 GLY A O 1
ATOM 668 N N . TRP A 1 90 ? 10.985 -3.959 -1.354 1.00 84.31 90 TRP A N 1
ATOM 669 C CA . TRP A 1 90 ? 9.643 -4.318 -0.882 1.00 84.31 90 TRP A CA 1
ATOM 670 C C . TRP A 1 90 ? 9.635 -4.877 0.547 1.00 84.31 90 TRP A C 1
ATOM 672 O O . TRP A 1 90 ? 8.738 -4.546 1.311 1.00 84.31 90 TRP A O 1
ATOM 682 N N . GLU A 1 91 ? 10.655 -5.645 0.943 1.00 86.38 91 GLU A N 1
ATOM 683 C CA . GLU A 1 91 ? 10.786 -6.201 2.298 1.00 86.38 91 GLU A CA 1
ATOM 684 C C . GLU A 1 91 ? 10.776 -5.107 3.363 1.00 86.38 91 GLU A C 1
ATOM 686 O O . GLU A 1 91 ? 10.098 -5.238 4.377 1.00 86.38 91 GLU A O 1
ATOM 691 N N . ALA A 1 92 ? 11.490 -4.006 3.120 1.00 87.88 92 ALA A N 1
ATOM 692 C CA . ALA A 1 92 ? 11.523 -2.874 4.036 1.00 87.88 92 ALA A CA 1
ATOM 693 C C . ALA A 1 92 ? 10.161 -2.166 4.100 1.00 87.88 92 ALA A C 1
ATOM 695 O O . ALA A 1 92 ? 9.723 -1.771 5.179 1.00 87.88 92 ALA A O 1
ATOM 696 N N . ALA A 1 93 ? 9.471 -2.042 2.962 1.00 85.81 93 ALA A N 1
ATOM 697 C CA . ALA A 1 93 ? 8.132 -1.461 2.910 1.00 85.81 93 ALA A CA 1
ATOM 698 C C . ALA A 1 93 ? 7.103 -2.332 3.653 1.00 85.81 93 ALA A C 1
ATOM 700 O O . ALA A 1 93 ? 6.291 -1.819 4.418 1.00 85.81 93 ALA A O 1
ATOM 701 N N . VAL A 1 94 ? 7.175 -3.653 3.486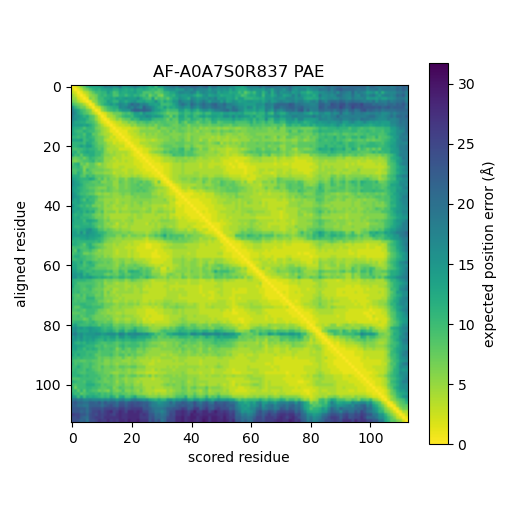 1.00 86.81 94 VAL A N 1
ATOM 702 C CA . VAL A 1 94 ? 6.334 -4.617 4.205 1.00 86.81 94 VAL A CA 1
ATOM 703 C C . VAL A 1 94 ? 6.658 -4.624 5.695 1.00 86.81 94 VAL A C 1
ATOM 705 O O . VAL A 1 94 ? 5.743 -4.578 6.509 1.00 86.81 94 VAL A O 1
ATOM 708 N N . ALA A 1 95 ? 7.937 -4.596 6.072 1.00 88.62 95 ALA A N 1
ATOM 709 C CA . ALA A 1 95 ? 8.357 -4.526 7.470 1.00 88.62 95 ALA A CA 1
ATOM 710 C C . ALA A 1 95 ? 7.898 -3.234 8.167 1.00 88.62 95 ALA A C 1
ATOM 712 O O . ALA A 1 95 ? 7.667 -3.239 9.375 1.00 88.62 95 ALA A O 1
ATOM 713 N N . ALA A 1 96 ? 7.738 -2.135 7.424 1.00 89.62 96 ALA A N 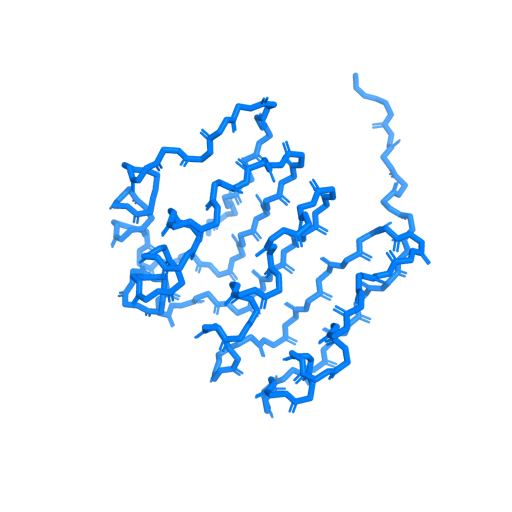1
ATOM 714 C CA . ALA A 1 96 ? 7.164 -0.903 7.958 1.00 89.62 96 ALA A CA 1
ATOM 715 C C . ALA A 1 96 ? 5.665 -1.044 8.286 1.00 89.62 96 ALA A C 1
ATOM 717 O O . ALA A 1 96 ? 5.151 -0.292 9.117 1.00 89.62 96 ALA A O 1
ATOM 718 N N . CYS A 1 97 ? 4.960 -1.996 7.661 1.00 89.19 97 CYS A N 1
ATOM 719 C CA . CYS A 1 97 ? 3.531 -2.215 7.859 1.00 89.19 97 CYS A CA 1
ATOM 720 C C . CYS A 1 97 ? 3.264 -2.989 9.158 1.00 89.19 97 CYS A C 1
ATOM 722 O O . CYS A 1 97 ? 3.100 -4.207 9.163 1.00 89.19 97 CYS A O 1
ATOM 724 N N . THR A 1 98 ? 3.191 -2.281 10.283 1.00 90.12 98 THR A N 1
ATOM 725 C CA . THR A 1 98 ? 3.064 -2.895 11.620 1.00 90.12 98 THR A CA 1
ATOM 726 C C . THR A 1 98 ? 1.720 -3.572 11.886 1.00 90.12 98 THR A C 1
ATOM 728 O O . THR A 1 98 ? 1.600 -4.333 12.844 1.00 90.12 98 THR A O 1
ATOM 731 N N . ARG A 1 99 ? 0.706 -3.293 11.063 1.00 91.81 99 ARG A N 1
ATOM 732 C CA . ARG A 1 99 ? -0.648 -3.857 11.177 1.00 91.81 99 ARG A CA 1
ATOM 733 C C . ARG A 1 99 ? -0.941 -4.934 10.139 1.00 91.81 99 ARG A C 1
ATOM 735 O O . ARG A 1 99 ? -2.076 -5.393 10.066 1.00 91.81 99 ARG A O 1
ATOM 742 N N . LEU A 1 100 ? 0.051 -5.304 9.333 1.00 89.94 100 LEU A N 1
ATOM 743 C CA . LEU A 1 100 ? -0.129 -6.239 8.238 1.00 89.94 100 LEU A CA 1
ATOM 744 C C . LEU A 1 100 ? -0.355 -7.651 8.784 1.00 89.94 100 LEU A C 1
ATOM 746 O O . LEU A 1 100 ? 0.494 -8.204 9.478 1.00 89.94 100 LEU A O 1
ATOM 750 N N . GLU A 1 101 ? -1.509 -8.222 8.465 1.00 91.75 101 GLU A N 1
ATOM 751 C CA . GLU A 1 101 ? -1.919 -9.567 8.877 1.00 91.75 101 GLU A CA 1
ATOM 752 C C . GLU A 1 101 ? -1.755 -10.566 7.728 1.00 91.75 101 GLU A C 1
ATOM 754 O O . GLU A 1 101 ? -1.456 -11.737 7.953 1.00 91.75 101 GLU A O 1
ATOM 759 N N . GLU A 1 102 ? -1.922 -10.102 6.488 1.00 89.44 102 GLU A N 1
ATOM 760 C CA . GLU A 1 102 ? -1.891 -10.945 5.302 1.00 89.44 102 GLU A CA 1
ATOM 761 C C . GLU A 1 102 ? -1.034 -10.329 4.190 1.00 89.44 102 GLU A C 1
ATOM 763 O O . GLU A 1 102 ? -1.225 -9.177 3.796 1.00 89.44 102 GLU A O 1
ATOM 768 N N . VAL A 1 103 ? -0.119 -11.133 3.645 1.00 84.88 103 VAL A N 1
ATOM 769 C CA . VAL A 1 103 ? 0.630 -10.820 2.423 1.00 84.88 103 VAL A CA 1
ATOM 770 C C . VAL A 1 103 ? 0.385 -11.929 1.417 1.00 84.88 103 VAL A C 1
ATOM 772 O O . VAL A 1 103 ? 0.749 -13.081 1.655 1.00 84.88 103 VAL A O 1
ATOM 775 N N . ARG A 1 104 ? -0.225 -11.586 0.286 1.00 86.00 104 ARG A N 1
ATOM 776 C CA . ARG A 1 104 ? -0.423 -12.501 -0.837 1.00 86.00 104 ARG A CA 1
ATOM 777 C C . ARG A 1 104 ? 0.604 -12.191 -1.907 1.00 86.00 104 ARG A C 1
ATOM 779 O O . ARG A 1 104 ? 0.685 -11.067 -2.390 1.00 86.00 104 ARG A O 1
ATOM 786 N N . LEU A 1 105 ? 1.397 -13.200 -2.247 1.00 80.25 105 LEU A N 1
ATOM 787 C CA . LEU A 1 105 ? 2.370 -13.144 -3.327 1.00 80.25 105 LEU A CA 1
ATOM 788 C C . LEU A 1 105 ? 1.965 -14.145 -4.404 1.00 80.25 105 LEU A C 1
ATOM 790 O O . LEU A 1 105 ? 1.618 -15.286 -4.094 1.00 80.25 105 LEU A O 1
ATOM 794 N N . GLY A 1 106 ? 2.091 -13.743 -5.666 1.00 70.38 106 GLY A N 1
ATOM 795 C CA . GLY A 1 106 ? 1.965 -14.649 -6.803 1.00 70.38 106 GLY A CA 1
ATOM 796 C C . GLY A 1 106 ? 0.658 -14.548 -7.590 1.00 70.38 106 GLY A C 1
ATOM 797 O O . GLY A 1 106 ? -0.270 -13.827 -7.254 1.00 70.38 106 GLY A O 1
ATOM 798 N N . LYS A 1 107 ? 0.643 -15.267 -8.714 1.00 51.56 107 LYS A N 1
ATOM 799 C CA . LYS A 1 107 ? -0.256 -15.088 -9.861 1.00 51.56 107 LYS A CA 1
ATOM 800 C C . LYS A 1 107 ? -1.714 -14.788 -9.462 1.00 51.56 107 LYS A C 1
ATOM 802 O O . LYS A 1 107 ? -2.388 -15.668 -8.930 1.00 51.56 107 LYS A O 1
ATOM 807 N N . VAL A 1 108 ? -2.248 -13.622 -9.866 1.00 52.94 108 VAL A N 1
ATOM 808 C CA . VAL A 1 108 ? -3.702 -13.510 -10.084 1.00 52.94 108 VAL A CA 1
ATOM 809 C C . VAL A 1 108 ? -4.016 -14.560 -11.140 1.00 52.94 108 VAL A C 1
ATOM 811 O O . VAL A 1 108 ? -3.630 -14.410 -12.302 1.00 52.94 108 VAL A O 1
ATOM 814 N N . GLU A 1 109 ? -4.692 -15.641 -10.767 1.00 40.69 109 GLU A N 1
ATOM 815 C CA . GLU A 1 109 ? -5.380 -16.485 -11.736 1.00 40.69 109 GLU A CA 1
ATOM 816 C C . GLU A 1 109 ? -6.526 -15.664 -12.342 1.00 40.69 109 GLU A C 1
ATOM 818 O O . GLU A 1 109 ? -7.698 -15.797 -12.003 1.00 40.69 109 GLU A O 1
ATOM 823 N N . GLY A 1 110 ? -6.172 -14.728 -13.219 1.00 39.66 110 GLY A N 1
ATOM 824 C CA . GLY A 1 110 ? -7.120 -13.998 -14.026 1.00 39.66 110 GLY A CA 1
ATOM 825 C C . GLY A 1 110 ? -7.696 -14.965 -15.044 1.00 39.66 110 GLY A C 1
ATOM 826 O O . GLY A 1 110 ? -7.027 -15.316 -16.016 1.00 39.66 110 GLY A O 1
ATOM 827 N N . ARG A 1 111 ? -8.951 -15.379 -14.841 1.00 37.75 111 ARG A N 1
ATOM 828 C CA . ARG A 1 111 ? -9.804 -15.751 -15.970 1.00 37.75 111 ARG A CA 1
ATOM 829 C C . ARG A 1 111 ? -9.790 -14.584 -16.949 1.00 37.75 111 ARG A C 1
ATOM 831 O O . ARG A 1 111 ? -10.045 -13.449 -16.550 1.00 37.75 111 ARG A O 1
ATOM 838 N N . ALA A 1 112 ? -9.479 -14.899 -18.201 1.00 32.50 112 ALA A N 1
ATOM 839 C CA . ALA A 1 112 ? -9.697 -14.013 -19.328 1.00 32.50 112 ALA A CA 1
ATOM 840 C C . ALA A 1 112 ? -11.161 -13.543 -19.321 1.00 32.50 112 ALA A C 1
ATOM 842 O O . ALA A 1 112 ? -12.067 -14.371 -19.202 1.00 32.50 112 ALA A O 1
ATOM 843 N N . TRP A 1 113 ? -11.361 -12.230 -19.406 1.00 38.25 113 TRP A N 1
ATOM 844 C CA . TRP A 1 113 ? -12.602 -11.621 -19.875 1.00 38.25 113 TRP A CA 1
ATOM 845 C C . TRP A 1 113 ? -12.303 -11.031 -21.245 1.00 38.25 113 TRP A C 1
ATOM 847 O O . TRP A 1 113 ? -11.233 -10.388 -21.361 1.00 38.25 113 TRP A O 1
#

Nearest PDB structures (foldseek):
  8xi3-assembly1_A  TM=5.652E-01  e=8.724E-01  Mus musculus
  5nez-assembly1_A  TM=3.789E-01  e=8.724E-01  Methanothermobacter thermautotrophicus str. Delta H
  9dh3-assembly1_D  TM=6.544E-01  e=9.076E+00  Homo sapiens
  2bex-assembly1_A  TM=5.089E-01  e=7.544E+00  Homo sapiens
  8rap-assembly1_O  TM=4.222E-01  e=2.993E+00  Saccharomyces cerevisiae

Foldseek 3Di:
DEDEDDDCDEDDLVVLVVLLVVAQHQEYEDENYEYDLVRLQVSLQSNCNRCVNHAEYEYYNYLSCLSNLQSCLARHQYYEYADQDRDPCSVVSNVSNPNHNYYHYHHPPDDDD

pLDDT: mean 75.54, std 13.79, range [32.5, 92.19]

Solvent-accessible surface area (backbone atoms only — not comparable to full-atom values): 6164 Å² total; per-residue (Å²): 97,83,51,73,48,85,42,91,48,68,71,54,74,66,55,58,60,54,39,42,73,37,73,63,31,36,37,45,36,45,34,48,33,52,53,54,71,71,56,38,52,57,45,24,69,44,43,49,77,23,35,73,49,33,26,32,43,34,47,32,74,33,90,58,46,56,50,45,44,49,45,36,8,88,51,26,31,33,40,38,33,36,48,89,68,78,61,92,65,44,68,60,29,54,68,55,22,79,52,54,76,43,78,47,75,33,71,71,85,68,75,87,128